Protein AF-A0A2W1NGD7-F1 (afdb_monomer_lite)

Radius of gyration: 13.16 Å; chains: 1; bounding box: 27×30×29 Å

Foldseek 3Di:
DVQVVCVVVVHDGDDDDQPPDDPPCQPDPVNCPPPSNVVVVVVVVVVVVVVPD

Sequence (53 aa):
AYARKLDAAGVEVTAVRYNGMIHDYGLLNVVNQVPAVRSAMRQAGAELKKHLQ

Structure (mmCIF, N/CA/C/O backbone):
data_AF-A0A2W1NGD7-F1
#
_entry.id   AF-A0A2W1NGD7-F1
#
loop_
_atom_site.group_PDB
_atom_site.id
_atom_site.type_symbol
_atom_site.label_atom_id
_atom_site.label_alt_id
_atom_site.label_comp_id
_atom_site.label_asym_id
_atom_site.label_entity_id
_atom_site.label_seq_id
_atom_site.pdbx_PDB_ins_code
_atom_site.Cartn_x
_atom_site.Cartn_y
_atom_site.Cartn_z
_atom_site.occupancy
_atom_site.B_iso_or_equiv
_atom_site.auth_seq_id
_atom_site.auth_comp_id
_atom_site.auth_asym_id
_atom_site.auth_atom_id
_atom_site.pdbx_PDB_model_num
ATOM 1 N N . ALA A 1 1 ? -1.385 -12.736 6.418 1.00 89.62 1 ALA A N 1
ATOM 2 C CA . ALA A 1 1 ? -1.623 -13.247 7.785 1.00 89.62 1 ALA A CA 1
ATOM 3 C C . ALA A 1 1 ? -1.649 -12.114 8.808 1.00 89.62 1 ALA A C 1
ATOM 5 O O . ALA A 1 1 ? -2.678 -11.942 9.436 1.00 89.62 1 ALA A O 1
ATOM 6 N N . TYR A 1 2 ? -0.581 -11.319 8.944 1.00 98.00 2 TYR A N 1
ATOM 7 C CA . TYR A 1 2 ? -0.483 -10.300 10.000 1.00 98.00 2 TYR A CA 1
ATOM 8 C C . TYR A 1 2 ? -1.580 -9.223 9.963 1.00 98.00 2 TYR A C 1
ATOM 10 O O . TYR A 1 2 ? -2.286 -9.062 10.947 1.00 98.00 2 TYR A O 1
ATOM 18 N N . ALA A 1 3 ? -1.817 -8.587 8.810 1.00 98.31 3 ALA A N 1
ATOM 19 C CA . ALA A 1 3 ? -2.879 -7.583 8.680 1.00 98.31 3 ALA A CA 1
ATOM 20 C C . ALA A 1 3 ? -4.272 -8.105 9.093 1.00 98.31 3 ALA A C 1
ATOM 22 O O . ALA A 1 3 ? -4.992 -7.429 9.810 1.00 98.31 3 ALA A O 1
ATOM 23 N N . ARG A 1 4 ? -4.610 -9.352 8.727 1.00 98.31 4 ARG A N 1
ATOM 24 C CA . ARG A 1 4 ? -5.866 -9.996 9.153 1.00 98.31 4 ARG A CA 1
ATOM 25 C C . ARG A 1 4 ? -5.925 -10.252 10.662 1.00 98.31 4 ARG A C 1
ATOM 27 O O . ARG A 1 4 ? -7.006 -10.251 11.225 1.00 98.31 4 ARG A O 1
ATOM 34 N N . LYS A 1 5 ? -4.783 -10.506 11.311 1.00 98.69 5 LYS A N 1
ATOM 35 C CA . LYS A 1 5 ? -4.726 -10.670 12.772 1.00 98.69 5 LYS A CA 1
ATOM 36 C C . LYS A 1 5 ? -4.958 -9.343 13.497 1.00 98.69 5 LYS A C 1
ATOM 38 O O . LYS A 1 5 ? -5.612 -9.354 14.527 1.00 98.69 5 LYS A O 1
ATOM 43 N N . LEU A 1 6 ? -4.435 -8.237 12.964 1.00 98.69 6 LEU A N 1
ATOM 44 C CA . LEU A 1 6 ? -4.689 -6.895 13.499 1.00 98.69 6 LEU A CA 1
ATOM 45 C C . LEU A 1 6 ? -6.169 -6.512 13.363 1.00 98.69 6 LEU A C 1
ATOM 47 O O . LEU A 1 6 ? -6.780 -6.100 14.341 1.00 98.69 6 LEU A O 1
ATOM 51 N N . ASP A 1 7 ? -6.747 -6.742 12.183 1.00 98.38 7 ASP A N 1
ATOM 52 C CA . ASP A 1 7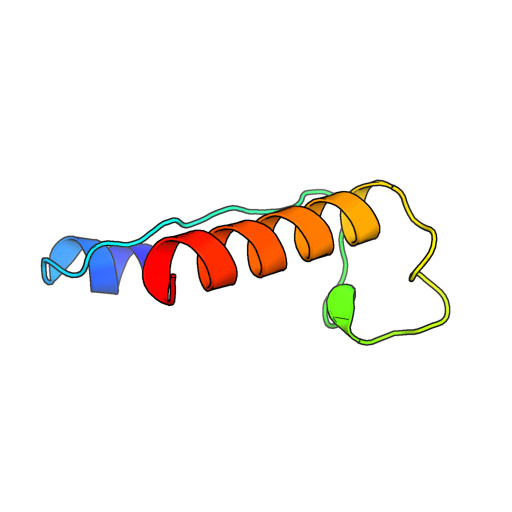 ? -8.172 -6.516 11.915 1.00 98.38 7 ASP A CA 1
ATOM 53 C C . ASP A 1 7 ? -9.068 -7.349 12.852 1.00 98.38 7 ASP A C 1
ATOM 55 O O . ASP A 1 7 ? -9.934 -6.816 13.539 1.00 98.38 7 ASP A O 1
ATOM 59 N N . ALA A 1 8 ? -8.770 -8.645 13.013 1.00 98.50 8 ALA A N 1
ATOM 60 C CA . ALA A 1 8 ? -9.474 -9.513 13.963 1.00 98.50 8 ALA A CA 1
ATOM 61 C C . ALA A 1 8 ? -9.330 -9.080 15.438 1.00 98.50 8 ALA A C 1
ATOM 63 O O . ALA A 1 8 ? -10.135 -9.490 16.272 1.00 98.50 8 ALA A O 1
ATOM 64 N N . ALA A 1 9 ? -8.319 -8.272 15.768 1.00 98.69 9 ALA A N 1
ATOM 65 C CA . ALA A 1 9 ? -8.123 -7.690 17.094 1.00 98.69 9 ALA A CA 1
ATOM 66 C C . ALA A 1 9 ? -8.812 -6.318 17.262 1.00 98.69 9 ALA A C 1
ATOM 68 O O . ALA A 1 9 ? -8.647 -5.684 18.302 1.00 98.69 9 ALA A O 1
ATOM 69 N N . GLY A 1 10 ? -9.572 -5.853 16.263 1.00 98.38 10 GLY A N 1
ATOM 70 C CA . GLY A 1 10 ? -10.289 -4.576 16.293 1.00 98.38 10 GLY A CA 1
ATOM 71 C C . GLY A 1 10 ? -9.431 -3.355 15.951 1.00 98.38 10 GLY A C 1
ATOM 72 O O . GLY A 1 10 ? -9.868 -2.229 16.172 1.00 98.38 10 GLY A O 1
ATOM 73 N N . VAL A 1 11 ? -8.217 -3.551 15.427 1.00 98.62 11 VAL A N 1
ATOM 74 C CA . VAL A 1 11 ? -7.377 -2.4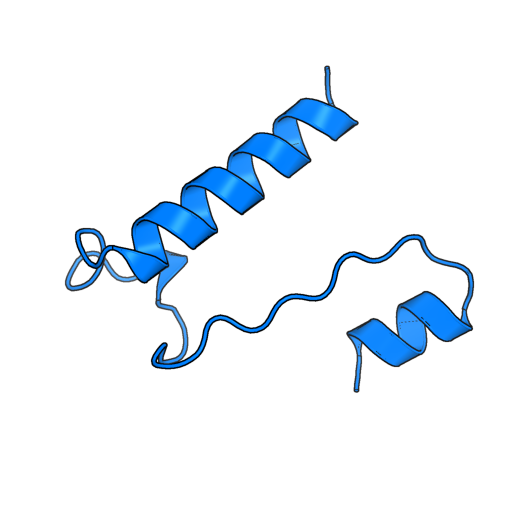49 14.936 1.00 98.62 11 VAL A CA 1
ATOM 75 C C . VAL A 1 11 ? -7.866 -2.036 13.549 1.00 98.62 11 VAL A C 1
ATOM 77 O O . VAL A 1 11 ? -8.037 -2.890 12.682 1.00 98.62 11 VAL A O 1
ATOM 80 N N . GLU A 1 12 ? -8.041 -0.734 13.309 1.00 98.25 12 GLU A N 1
ATOM 81 C CA . GLU A 1 12 ? -8.334 -0.221 11.966 1.00 98.25 12 GLU A CA 1
ATOM 82 C C . GLU A 1 12 ? -7.140 -0.482 11.034 1.00 98.25 12 GLU A C 1
ATOM 84 O O . GLU A 1 12 ? -6.024 -0.013 11.270 1.00 98.25 12 GLU A O 1
ATOM 89 N N . VAL A 1 13 ? -7.356 -1.272 9.978 1.00 98.62 13 VAL A N 1
ATOM 90 C CA . VAL A 1 13 ? -6.284 -1.742 9.093 1.00 98.62 13 VAL A CA 1
ATOM 91 C C . VAL A 1 13 ? -6.664 -1.552 7.632 1.00 98.62 13 VAL A C 1
ATOM 93 O O . VAL A 1 13 ? -7.630 -2.125 7.138 1.00 98.62 13 VAL A O 1
ATOM 96 N N . THR A 1 14 ? -5.805 -0.852 6.892 1.00 98.56 14 THR A N 1
ATOM 97 C CA . THR A 1 14 ? -5.792 -0.891 5.425 1.00 98.56 14 THR A CA 1
ATOM 98 C C . THR A 1 14 ? -4.682 -1.830 4.955 1.00 98.56 14 THR A C 1
ATOM 100 O O . THR A 1 14 ? -3.502 -1.582 5.198 1.00 98.56 14 THR A O 1
ATOM 103 N N . ALA A 1 15 ? -5.038 -2.921 4.270 1.00 98.19 15 ALA A N 1
ATOM 104 C CA . ALA A 1 15 ? -4.086 -3.924 3.789 1.00 98.19 15 ALA A CA 1
ATOM 105 C C . ALA A 1 15 ? -4.127 -4.052 2.262 1.00 98.19 15 ALA A C 1
ATOM 107 O O . ALA A 1 15 ? -5.077 -4.596 1.702 1.00 98.19 15 ALA A O 1
ATOM 108 N N . VAL A 1 16 ? -3.068 -3.599 1.585 1.00 98.31 16 VAL A N 1
ATOM 109 C CA . VAL A 1 16 ? -2.975 -3.600 0.117 1.00 98.31 16 VAL A CA 1
ATOM 110 C C . VAL A 1 16 ? -1.752 -4.387 -0.340 1.00 98.31 16 VAL A C 1
ATOM 112 O O . VAL A 1 16 ? -0.656 -4.228 0.193 1.00 98.31 16 VAL A O 1
ATOM 115 N N . ARG A 1 17 ? -1.933 -5.234 -1.358 1.00 98.38 17 ARG A N 1
ATOM 116 C CA . ARG A 1 17 ? -0.832 -5.880 -2.080 1.00 98.38 17 ARG A CA 1
ATOM 117 C C . ARG A 1 17 ? -0.617 -5.171 -3.412 1.00 98.38 17 ARG A C 1
ATOM 119 O O . ARG A 1 17 ? -1.514 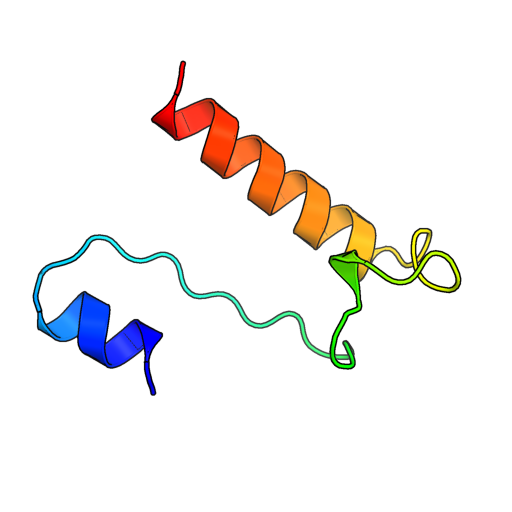-5.148 -4.247 1.00 98.38 17 ARG A O 1
ATOM 126 N N . TYR A 1 18 ? 0.599 -4.687 -3.632 1.00 98.56 18 TYR A N 1
ATOM 127 C CA . TYR A 1 18 ? 1.050 -4.215 -4.936 1.00 98.56 18 TYR A CA 1
ATOM 128 C C . TYR A 1 18 ? 1.610 -5.396 -5.734 1.00 98.56 18 TYR A C 1
ATOM 130 O O . TYR A 1 18 ? 2.706 -5.882 -5.462 1.00 98.56 18 TYR A O 1
ATOM 138 N N . ASN A 1 19 ? 0.824 -5.907 -6.683 1.00 98.44 19 ASN A N 1
ATOM 139 C CA . ASN A 1 19 ? 1.243 -7.021 -7.536 1.00 98.44 19 ASN A CA 1
ATOM 140 C C . ASN A 1 19 ? 2.411 -6.611 -8.447 1.00 98.44 19 ASN A C 1
ATOM 142 O O . ASN A 1 19 ? 2.506 -5.459 -8.861 1.00 98.44 19 ASN A O 1
ATOM 146 N N . GLY A 1 20 ? 3.286 -7.568 -8.772 1.00 98.06 20 GLY A N 1
ATOM 147 C CA . GLY A 1 20 ? 4.462 -7.334 -9.620 1.00 98.06 20 GLY A CA 1
ATOM 148 C C . GLY A 1 20 ? 5.657 -6.688 -8.908 1.00 98.06 20 GLY A C 1
ATOM 149 O O . GLY A 1 20 ? 6.677 -6.454 -9.547 1.00 98.06 20 GLY A O 1
ATOM 150 N N . MET A 1 21 ? 5.559 -6.430 -7.600 1.00 98.56 21 MET A N 1
ATOM 151 C CA . MET A 1 21 ? 6.644 -5.839 -6.818 1.00 98.56 21 MET A CA 1
ATOM 152 C C . MET A 1 21 ? 7.461 -6.902 -6.075 1.00 98.56 21 MET A C 1
ATOM 154 O O . MET A 1 21 ? 6.903 -7.824 -5.479 1.00 98.56 21 MET A O 1
ATOM 158 N N . ILE A 1 22 ? 8.787 -6.746 -6.091 1.00 98.56 22 ILE A N 1
ATOM 159 C CA . ILE A 1 22 ? 9.722 -7.485 -5.225 1.00 98.56 22 ILE A CA 1
ATOM 160 C C . ILE A 1 22 ? 9.804 -6.833 -3.844 1.00 98.56 22 ILE A C 1
ATOM 162 O O . ILE A 1 22 ? 9.281 -5.745 -3.667 1.00 98.56 22 ILE A O 1
ATOM 166 N N . HIS A 1 23 ? 10.478 -7.449 -2.872 1.00 98.50 23 HIS A N 1
ATOM 167 C CA . HIS A 1 23 ? 10.776 -6.792 -1.592 1.00 98.50 23 HIS A CA 1
ATOM 168 C C . HIS A 1 23 ? 11.592 -5.491 -1.776 1.00 98.50 23 HIS A C 1
ATOM 170 O O . HIS A 1 23 ? 12.230 -5.299 -2.807 1.00 98.50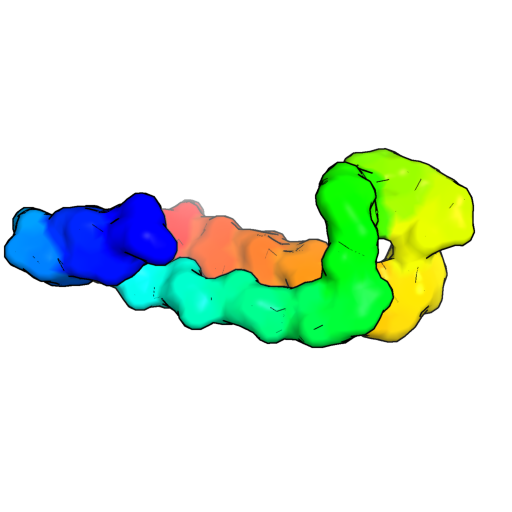 23 HIS A O 1
ATOM 176 N N . ASP A 1 24 ? 11.538 -4.585 -0.794 1.00 98.44 24 ASP A N 1
ATOM 177 C CA . ASP A 1 24 ? 12.240 -3.287 -0.779 1.00 98.44 24 ASP A CA 1
ATOM 178 C C . ASP A 1 24 ? 11.948 -2.316 -1.934 1.00 98.44 24 ASP A C 1
ATOM 180 O O . ASP A 1 24 ? 12.641 -1.312 -2.116 1.00 98.44 24 ASP A O 1
ATOM 184 N N . TYR A 1 25 ? 10.8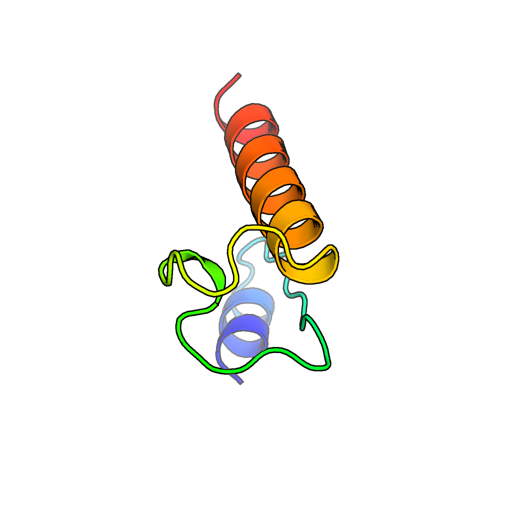63 -2.524 -2.679 1.00 98.56 25 TYR A N 1
ATOM 185 C CA . TYR A 1 25 ? 10.503 -1.655 -3.802 1.00 98.56 25 TYR A CA 1
ATOM 186 C C . TYR A 1 25 ? 10.274 -0.174 -3.441 1.00 98.56 25 TYR A C 1
ATOM 188 O O . TYR A 1 25 ? 10.323 0.673 -4.327 1.00 98.56 25 TYR A O 1
ATOM 196 N N . GLY A 1 26 ? 10.013 0.151 -2.169 1.00 98.25 26 GLY A N 1
ATOM 197 C CA . GLY A 1 26 ? 9.902 1.532 -1.677 1.00 98.25 26 GLY A CA 1
ATOM 198 C C . GLY A 1 26 ? 11.231 2.178 -1.262 1.00 98.25 26 GLY A C 1
ATOM 199 O O . GLY A 1 26 ? 11.266 3.386 -1.056 1.00 98.25 26 GLY A O 1
ATOM 200 N N . LEU A 1 27 ? 12.306 1.393 -1.140 1.00 98.62 27 LEU A N 1
ATOM 201 C CA . LEU A 1 27 ? 13.639 1.842 -0.721 1.00 98.62 27 LEU A CA 1
ATOM 202 C C . LEU A 1 27 ? 14.614 1.930 -1.904 1.00 98.62 27 LEU A C 1
ATOM 204 O O . LEU A 1 27 ? 15.427 2.848 -1.985 1.00 98.62 27 LEU A O 1
ATOM 208 N N . LEU A 1 28 ? 14.559 0.961 -2.819 1.00 98.62 28 LEU A N 1
ATOM 209 C CA . LEU A 1 28 ? 15.548 0.807 -3.884 1.00 98.62 28 LEU A CA 1
ATOM 210 C C . LEU A 1 28 ? 15.427 1.896 -4.963 1.00 98.62 28 LEU A C 1
ATOM 212 O O . LEU A 1 28 ? 14.465 1.944 -5.730 1.00 98.62 28 LEU A O 1
ATOM 216 N N . ASN A 1 29 ? 16.475 2.711 -5.113 1.00 98.62 29 ASN A N 1
ATOM 217 C CA . ASN A 1 29 ? 16.511 3.785 -6.112 1.00 98.62 29 ASN A CA 1
ATOM 218 C C . ASN A 1 29 ? 16.376 3.289 -7.561 1.00 98.62 29 ASN A C 1
ATOM 220 O O . ASN A 1 29 ? 15.770 3.976 -8.379 1.00 98.62 29 ASN A O 1
ATOM 224 N N . VAL A 1 30 ? 16.880 2.091 -7.877 1.00 98.62 30 VAL A N 1
ATOM 225 C CA . VAL A 1 30 ? 16.848 1.528 -9.242 1.00 98.62 30 VAL A CA 1
ATOM 226 C C . VAL A 1 30 ? 15.425 1.302 -9.775 1.00 98.62 30 VAL A C 1
ATOM 228 O O . VAL A 1 30 ? 15.225 1.264 -10.985 1.00 98.62 30 VAL A O 1
ATOM 231 N N . VAL A 1 31 ? 14.421 1.213 -8.894 1.00 98.62 31 VAL A N 1
ATOM 232 C CA . VAL A 1 31 ? 13.007 1.037 -9.273 1.00 98.62 31 VAL A CA 1
ATOM 233 C C . VAL A 1 31 ? 12.128 2.246 -8.945 1.00 98.62 31 VAL A C 1
ATOM 235 O O . VAL A 1 31 ? 10.916 2.183 -9.138 1.00 98.62 31 VAL A O 1
ATOM 238 N N . ASN A 1 32 ? 12.692 3.370 -8.491 1.00 98.44 32 ASN A N 1
ATOM 239 C CA . ASN A 1 32 ? 11.891 4.482 -7.958 1.00 98.44 32 ASN A CA 1
ATOM 240 C C . ASN A 1 32 ? 10.951 5.146 -8.991 1.00 98.44 32 ASN A C 1
ATOM 242 O O . ASN A 1 32 ? 9.942 5.742 -8.611 1.00 98.44 32 ASN A O 1
ATOM 246 N N . GLN A 1 33 ? 11.242 5.012 -10.291 1.00 98.62 33 GLN A N 1
ATOM 247 C CA . GLN A 1 33 ? 10.399 5.535 -11.371 1.00 98.62 33 GLN A CA 1
ATOM 248 C C . GLN A 1 33 ? 9.329 4.551 -11.853 1.00 98.62 33 GLN A C 1
ATOM 250 O O . GLN A 1 33 ? 8.474 4.938 -12.652 1.00 98.62 33 GLN A O 1
ATOM 255 N N . VAL A 1 34 ? 9.322 3.301 -11.376 1.00 98.69 34 VAL A N 1
ATOM 256 C CA . VAL A 1 34 ? 8.290 2.326 -11.750 1.00 98.69 34 VAL A CA 1
ATOM 257 C C . VAL A 1 34 ? 6.915 2.855 -11.307 1.00 98.69 34 VAL A C 1
ATOM 259 O O . VAL A 1 34 ? 6.753 3.221 -10.139 1.00 98.69 34 VAL A O 1
ATOM 262 N N . PRO A 1 35 ? 5.890 2.884 -12.185 1.00 98.75 35 PRO A N 1
ATOM 263 C CA . PRO A 1 35 ? 4.593 3.481 -11.857 1.00 98.75 35 PRO A CA 1
ATOM 264 C C . PRO A 1 35 ? 3.949 2.920 -10.583 1.00 98.75 35 PRO A C 1
ATOM 266 O O . PRO A 1 35 ? 3.449 3.685 -9.761 1.00 98.75 35 PRO A O 1
ATOM 269 N N . ALA A 1 36 ? 4.023 1.602 -10.374 1.00 98.75 36 ALA A N 1
ATOM 270 C CA . ALA A 1 36 ? 3.490 0.953 -9.178 1.00 98.75 36 ALA A CA 1
ATOM 271 C C . ALA A 1 36 ? 4.207 1.396 -7.886 1.00 98.75 36 ALA A C 1
ATOM 273 O O . ALA A 1 36 ? 3.539 1.616 -6.875 1.00 98.75 36 ALA A O 1
ATOM 274 N N . VAL A 1 37 ? 5.531 1.613 -7.925 1.00 98.81 37 VAL A N 1
ATOM 275 C CA . VAL A 1 37 ? 6.297 2.167 -6.790 1.00 98.81 37 VAL A CA 1
ATOM 276 C C . VAL A 1 37 ? 5.806 3.572 -6.465 1.00 98.81 37 VAL A C 1
ATOM 278 O O . VAL A 1 37 ? 5.505 3.876 -5.311 1.00 98.81 37 VAL A O 1
ATOM 281 N N . ARG A 1 38 ? 5.646 4.424 -7.483 1.00 98.75 38 ARG A N 1
ATOM 282 C CA . ARG A 1 38 ? 5.164 5.798 -7.287 1.00 98.75 38 ARG A CA 1
ATOM 283 C C . ARG A 1 38 ? 3.742 5.834 -6.731 1.00 98.75 38 ARG A C 1
ATOM 285 O O . ARG A 1 38 ? 3.466 6.660 -5.865 1.00 98.75 38 ARG A O 1
ATOM 292 N N . SER A 1 39 ? 2.858 4.945 -7.182 1.00 98.81 39 SER A N 1
ATOM 293 C CA . SER A 1 39 ? 1.510 4.805 -6.618 1.00 98.81 39 SER A CA 1
ATOM 294 C C . SER A 1 39 ? 1.544 4.388 -5.148 1.00 98.81 39 SER A C 1
ATOM 296 O O . SER A 1 39 ? 0.884 5.032 -4.336 1.00 98.81 39 SER A O 1
ATOM 298 N N . ALA A 1 40 ? 2.372 3.404 -4.782 1.00 98.81 40 ALA A N 1
ATOM 299 C CA . ALA A 1 40 ? 2.534 2.981 -3.391 1.00 98.81 40 ALA A CA 1
ATOM 300 C C . ALA A 1 40 ? 3.051 4.110 -2.489 1.00 98.81 40 ALA A C 1
ATOM 302 O O . ALA A 1 40 ? 2.516 4.319 -1.402 1.00 98.81 40 ALA A O 1
ATOM 303 N N . MET A 1 41 ? 4.041 4.882 -2.952 1.00 98.81 41 MET A N 1
ATOM 304 C CA . MET A 1 41 ? 4.578 6.022 -2.198 1.00 98.81 41 MET A CA 1
ATOM 305 C C . MET A 1 41 ? 3.552 7.146 -2.036 1.00 98.81 41 MET A C 1
ATOM 307 O O . MET A 1 41 ? 3.434 7.720 -0.954 1.00 98.81 41 MET A O 1
ATOM 311 N N . ARG A 1 42 ? 2.764 7.441 -3.079 1.00 98.88 42 ARG A N 1
ATOM 312 C CA . ARG A 1 42 ? 1.663 8.412 -2.977 1.00 98.88 42 ARG A CA 1
ATOM 313 C C . ARG A 1 42 ? 0.585 7.944 -2.005 1.00 98.88 42 ARG A C 1
ATOM 315 O O . ARG A 1 42 ? 0.141 8.758 -1.206 1.00 98.88 42 ARG A O 1
ATOM 322 N N . GLN A 1 43 ? 0.189 6.668 -2.052 1.00 98.81 43 GLN A N 1
ATOM 323 C CA . GLN A 1 43 ? -0.783 6.110 -1.109 1.00 98.81 43 GLN A CA 1
ATOM 324 C C . GLN A 1 43 ? -0.269 6.245 0.327 1.00 98.81 43 GLN A C 1
ATOM 326 O O . GLN A 1 43 ? -0.958 6.819 1.160 1.00 98.81 43 GLN A O 1
ATOM 331 N N . ALA A 1 44 ? 0.953 5.783 0.609 1.00 98.69 44 ALA A N 1
ATOM 332 C CA . ALA A 1 44 ? 1.530 5.862 1.949 1.00 98.69 44 ALA A CA 1
ATOM 333 C C . ALA A 1 44 ? 1.599 7.311 2.465 1.00 98.69 44 ALA A C 1
ATOM 335 O O . ALA A 1 44 ? 1.186 7.584 3.589 1.00 98.69 44 ALA A O 1
ATOM 336 N N . GLY A 1 45 ? 2.056 8.254 1.633 1.00 98.81 45 GLY A N 1
ATOM 337 C CA . GLY A 1 45 ? 2.106 9.672 1.996 1.00 98.81 45 GLY A CA 1
ATOM 338 C C . GLY A 1 45 ? 0.725 10.296 2.227 1.00 98.81 45 GLY A C 1
ATOM 339 O O . GLY A 1 45 ? 0.556 11.079 3.159 1.00 98.81 45 GLY A O 1
ATOM 340 N N . ALA A 1 46 ? -0.273 9.938 1.415 1.00 98.81 46 ALA A N 1
ATOM 341 C CA . ALA A 1 46 ? -1.645 10.411 1.587 1.00 98.81 46 ALA A CA 1
ATOM 342 C C . ALA A 1 46 ? -2.283 9.872 2.876 1.00 98.81 46 ALA A C 1
ATOM 344 O O . ALA A 1 46 ? -2.917 10.640 3.597 1.00 98.81 46 ALA A O 1
ATOM 345 N N . GLU A 1 47 ? -2.068 8.593 3.200 1.00 98.75 47 GLU A N 1
ATOM 346 C CA . GLU A 1 47 ? -2.557 8.004 4.450 1.00 98.75 47 GLU A CA 1
ATOM 347 C C . GLU A 1 47 ? -1.887 8.642 5.669 1.00 98.75 47 GLU A C 1
ATOM 349 O O . GLU A 1 47 ? -2.577 8.983 6.624 1.00 98.75 47 GLU A O 1
ATOM 354 N N . LEU A 1 48 ?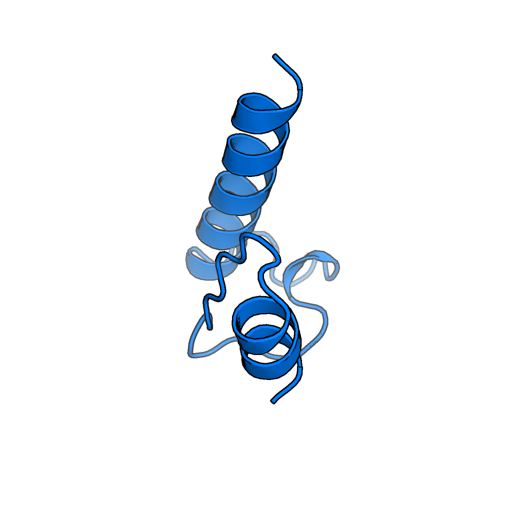 -0.575 8.900 5.631 1.00 98.81 48 LEU A N 1
ATOM 355 C CA . LEU A 1 48 ? 0.091 9.644 6.706 1.00 98.81 48 LEU A CA 1
ATOM 356 C C . LEU A 1 48 ? -0.523 11.033 6.891 1.00 98.81 48 LEU A C 1
ATOM 358 O O . LEU A 1 48 ? -0.849 11.409 8.013 1.00 98.81 48 LEU A O 1
ATOM 362 N N . LYS A 1 49 ? -0.720 11.778 5.798 1.00 98.69 49 LYS A N 1
ATOM 363 C CA . LYS A 1 49 ? -1.337 13.107 5.849 1.00 98.69 49 LYS A CA 1
ATOM 364 C C . LYS A 1 49 ? -2.725 13.054 6.488 1.00 98.69 49 LYS A C 1
ATOM 366 O O . LYS A 1 49 ? -2.980 13.822 7.401 1.00 98.69 49 LYS A O 1
ATOM 371 N N . LYS A 1 50 ? -3.581 12.130 6.042 1.00 98.44 50 LYS A N 1
ATOM 372 C CA . LYS A 1 50 ? -4.959 11.961 6.531 1.00 98.44 50 LYS A CA 1
ATOM 373 C C . LYS A 1 50 ? -5.045 11.722 8.044 1.00 98.44 50 LYS A C 1
ATOM 375 O O . LYS A 1 50 ? -6.030 12.113 8.654 1.00 98.44 50 LYS A O 1
ATOM 380 N N . HIS A 1 51 ? -4.060 11.046 8.635 1.00 98.31 51 HIS A N 1
ATOM 381 C CA . HIS A 1 51 ? -4.089 10.683 10.058 1.00 98.31 51 HIS A CA 1
ATOM 382 C C . HIS A 1 51 ? -3.292 11.643 10.955 1.00 98.31 51 HIS A C 1
ATOM 384 O O . HIS A 1 51 ? -3.310 11.484 12.173 1.00 98.31 51 HIS A O 1
ATOM 390 N N . LEU A 1 52 ? -2.578 12.614 10.377 1.00 98.31 52 LEU A N 1
ATOM 391 C CA . LEU A 1 52 ? -1.717 13.553 11.109 1.00 98.31 52 LEU A CA 1
ATOM 392 C C . LEU A 1 52 ? -2.089 15.028 10.901 1.00 98.31 52 LEU A C 1
ATOM 394 O O . LEU A 1 52 ? -1.498 15.891 11.553 1.00 98.31 52 LEU A O 1
ATOM 398 N N . GLN A 1 53 ? -3.013 15.329 9.988 1.00 93.88 53 GLN A N 1
ATOM 399 C CA . GLN A 1 53 ? -3.504 16.671 9.664 1.00 93.88 53 GLN A CA 1
ATOM 400 C C . GLN A 1 53 ? -5.014 16.631 9.475 1.00 93.88 53 GLN A C 1
ATOM 402 O O . GLN A 1 53 ? -5.666 17.593 9.931 1.00 93.88 53 GLN A O 1
#

pLDDT: mean 98.3, std 1.38, range [89.62, 98.88]

Secondary structure (DSSP, 8-state):
-HHHHHHHTT--------TTPPTTTTT-GGGTTSHHHHHHHHHHHHHHHHHH-